Protein AF-A0AAV9G3B3-F1 (afdb_monomer_lite)

Foldseek 3Di:
DDDDPDDDDDPLRVVQQLCQLVVQLVVVVVQKHFDFDDDVSHTPDTDIDGHDDHDDDPVSVVVSVVSNVVNCVVCVVVVVVVVVPDDPPPPPDDDPPCPDDDPDDD

Organism: Leptospira interrogans (NCBI:txid173)

Structure (mmCIF, N/CA/C/O backbone):
data_AF-A0AAV9G3B3-F1
#
_entry.id   AF-A0AAV9G3B3-F1
#
loop_
_atom_site.group_PDB
_atom_site.id
_atom_site.type_symbol
_atom_site.label_atom_id
_atom_site.label_alt_id
_atom_site.label_comp_id
_atom_site.label_asym_id
_atom_site.label_entity_id
_atom_site.label_seq_id
_atom_site.pdbx_PDB_ins_code
_atom_site.Cartn_x
_atom_site.Cartn_y
_atom_site.Cartn_z
_atom_site.occupancy
_atom_site.B_iso_or_equiv
_atom_site.auth_seq_id
_atom_site.auth_comp_id
_atom_site.auth_asym_id
_atom_site.auth_atom_id
_atom_site.pdbx_PDB_model_num
ATOM 1 N N . MET A 1 1 ? 3.770 -10.419 30.689 1.00 42.09 1 MET A N 1
ATOM 2 C CA . MET A 1 1 ? 4.286 -9.945 29.385 1.00 42.09 1 MET A CA 1
ATOM 3 C C . MET A 1 1 ? 3.088 -9.529 28.541 1.00 42.09 1 MET A C 1
ATOM 5 O O . MET A 1 1 ? 2.693 -10.221 27.615 1.00 42.09 1 MET A O 1
ATOM 9 N N . SER A 1 2 ? 2.422 -8.463 28.959 1.00 45.31 2 SER A N 1
ATOM 10 C CA . SER A 1 2 ? 1.131 -8.030 28.431 1.00 45.31 2 SER A CA 1
ATOM 11 C C . SER A 1 2 ? 1.076 -6.534 28.665 1.00 45.31 2 SER A C 1
ATOM 13 O O . SER A 1 2 ? 0.948 -6.135 29.813 1.00 45.31 2 SER A O 1
ATOM 15 N N . ASP A 1 3 ? 1.360 -5.776 27.608 1.00 48.00 3 ASP A N 1
ATOM 16 C CA . ASP A 1 3 ? 0.891 -4.407 27.336 1.00 48.00 3 ASP A CA 1
ATOM 17 C C . ASP A 1 3 ? 1.644 -3.860 26.115 1.00 48.00 3 ASP A C 1
ATOM 19 O O . ASP A 1 3 ? 2.262 -2.799 26.134 1.00 48.00 3 ASP A O 1
ATOM 23 N N . ILE A 1 4 ? 1.610 -4.605 25.006 1.00 53.25 4 ILE A N 1
ATOM 24 C CA . ILE A 1 4 ? 2.003 -4.033 23.720 1.00 53.25 4 ILE A CA 1
ATOM 25 C C . ILE A 1 4 ? 0.717 -3.491 23.095 1.00 53.25 4 ILE A C 1
ATOM 27 O O . ILE A 1 4 ? -0.164 -4.268 22.731 1.00 53.25 4 ILE A O 1
ATOM 31 N N . ASN A 1 5 ? 0.617 -2.164 22.956 1.00 68.62 5 ASN A N 1
ATOM 32 C CA . ASN A 1 5 ? -0.379 -1.477 22.117 1.00 68.62 5 ASN A CA 1
ATOM 33 C C . ASN A 1 5 ? -0.127 -1.791 20.619 1.00 68.62 5 ASN A C 1
ATOM 35 O O . ASN A 1 5 ? 0.036 -0.887 19.806 1.00 68.62 5 ASN A O 1
ATOM 39 N N . LEU A 1 6 ? -0.006 -3.070 20.252 1.00 71.00 6 LEU A N 1
ATOM 40 C CA . LEU A 1 6 ? 0.235 -3.539 18.892 1.00 71.00 6 LEU A CA 1
ATOM 41 C C . LEU A 1 6 ? -0.995 -4.298 18.418 1.00 71.00 6 LEU A C 1
ATOM 43 O O . LEU A 1 6 ? -1.206 -5.463 18.757 1.00 71.00 6 LEU A O 1
ATOM 47 N N . THR A 1 7 ? -1.773 -3.639 17.573 1.00 83.88 7 THR A N 1
ATOM 48 C CA . THR A 1 7 ? -2.882 -4.274 16.867 1.00 83.88 7 THR A CA 1
ATOM 49 C C . THR A 1 7 ? -2.371 -4.775 15.521 1.00 83.88 7 THR A C 1
ATOM 51 O O . THR A 1 7 ? -2.161 -3.991 14.596 1.00 83.88 7 THR A O 1
ATOM 54 N N . LYS A 1 8 ? -2.143 -6.088 15.405 1.00 88.69 8 LYS A N 1
ATOM 55 C CA . LYS A 1 8 ? -1.743 -6.721 14.138 1.00 88.69 8 LYS A CA 1
ATOM 56 C C . LYS A 1 8 ? -2.853 -6.544 13.093 1.00 88.69 8 LYS A C 1
ATOM 58 O O . LYS A 1 8 ? -4.002 -6.877 13.369 1.00 88.69 8 LYS A O 1
ATOM 63 N N . LYS A 1 9 ? -2.497 -6.067 11.896 1.00 92.38 9 LYS A N 1
ATOM 64 C CA . LYS A 1 9 ? -3.386 -5.982 10.724 1.00 92.38 9 LYS A CA 1
ATOM 65 C C . LYS A 1 9 ? -3.065 -7.088 9.717 1.00 92.38 9 LYS A C 1
ATOM 67 O O . LYS A 1 9 ? -1.930 -7.573 9.691 1.00 92.38 9 LYS A O 1
ATOM 72 N N . SER A 1 10 ? -4.048 -7.507 8.918 1.00 94.69 10 SER A N 1
ATOM 73 C CA . SER A 1 10 ? -3.798 -8.449 7.816 1.00 94.69 10 SER A CA 1
ATOM 74 C C . SER A 1 10 ? -3.164 -7.742 6.613 1.00 94.69 10 SER A C 1
ATOM 76 O O . SER A 1 10 ? -3.143 -6.510 6.534 1.00 94.69 10 SER A O 1
ATOM 78 N N . TRP A 1 11 ? -2.644 -8.518 5.662 1.00 95.44 11 TRP A N 1
ATOM 79 C CA . TRP A 1 11 ? -2.092 -7.957 4.431 1.00 95.44 11 TRP A CA 1
ATOM 80 C C . TRP A 1 11 ? -3.177 -7.364 3.529 1.00 95.44 11 TRP A C 1
ATOM 82 O O . TRP A 1 11 ? -2.959 -6.302 2.959 1.00 95.44 11 TRP A O 1
ATOM 92 N N . GLU A 1 12 ? -4.352 -7.985 3.455 1.00 94.50 12 GLU A N 1
ATOM 93 C CA . GLU A 1 12 ? -5.534 -7.465 2.756 1.00 94.50 12 GLU A CA 1
ATOM 94 C C . GLU A 1 12 ? -5.966 -6.122 3.347 1.00 94.50 12 GLU A C 1
ATOM 96 O O . GLU A 1 12 ? -6.193 -5.153 2.620 1.00 94.50 12 GLU A O 1
ATOM 101 N N . GLU A 1 13 ? -6.014 -6.034 4.681 1.00 94.44 13 GLU A N 1
ATOM 102 C CA . GLU A 1 13 ? -6.328 -4.787 5.366 1.00 94.44 13 GLU A CA 1
ATOM 103 C C . GLU A 1 13 ? -5.295 -3.713 5.013 1.00 94.44 13 GLU A C 1
ATOM 105 O O . GLU A 1 13 ? -5.674 -2.622 4.586 1.00 94.44 13 GLU A O 1
ATOM 110 N N . PHE A 1 14 ? -3.999 -4.031 5.093 1.00 95.44 14 PHE A N 1
ATOM 111 C CA . PHE A 1 14 ? -2.935 -3.102 4.717 1.00 95.44 14 PHE A CA 1
ATOM 112 C C . PHE A 1 14 ? -3.030 -2.665 3.247 1.00 95.44 14 PHE A C 1
ATOM 114 O O . PHE A 1 14 ? -2.941 -1.473 2.953 1.00 95.44 14 PHE A O 1
ATOM 121 N N . GLN A 1 15 ? -3.263 -3.592 2.320 1.00 92.62 15 GLN A N 1
ATOM 122 C CA . GLN A 1 15 ? -3.420 -3.300 0.894 1.00 92.62 15 GLN A CA 1
ATOM 123 C C . GLN A 1 15 ? -4.605 -2.352 0.648 1.00 92.62 15 GLN A C 1
ATOM 125 O O . GLN A 1 15 ? -4.496 -1.405 -0.139 1.00 92.62 15 GLN A O 1
ATOM 130 N N . SER A 1 16 ? -5.716 -2.556 1.364 1.00 93.75 16 SER A N 1
ATOM 131 C CA . SER A 1 16 ? -6.924 -1.733 1.241 1.00 93.75 16 SER A CA 1
ATOM 132 C C . SER A 1 16 ? -6.710 -0.269 1.651 1.00 93.75 16 SER A C 1
ATOM 134 O O . SER A 1 16 ? -7.413 0.612 1.153 1.00 93.75 16 SER A O 1
ATOM 136 N N . THR A 1 17 ? -5.701 0.018 2.486 1.00 96.12 17 THR A N 1
ATOM 137 C CA . THR A 1 17 ? -5.380 1.389 2.925 1.00 96.12 17 THR A CA 1
ATOM 138 C C . THR A 1 17 ? -4.829 2.278 1.808 1.00 96.12 17 THR A C 1
ATOM 140 O O . THR A 1 17 ? -4.875 3.497 1.928 1.00 96.12 17 THR A O 1
ATOM 143 N N . GLY A 1 18 ? -4.272 1.694 0.739 1.00 94.75 18 GLY A N 1
ATOM 144 C CA . GLY A 1 18 ? -3.532 2.425 -0.298 1.00 94.75 18 GLY A CA 1
ATOM 145 C C . GLY A 1 18 ? -2.093 2.807 0.082 1.00 94.75 18 GLY A C 1
ATOM 146 O O . GLY A 1 18 ? -1.364 3.328 -0.760 1.00 94.75 18 GLY A O 1
ATOM 147 N N . LEU A 1 19 ? -1.639 2.508 1.307 1.00 96.38 19 LEU A N 1
ATOM 148 C CA . LEU A 1 19 ? -0.290 2.846 1.783 1.00 96.38 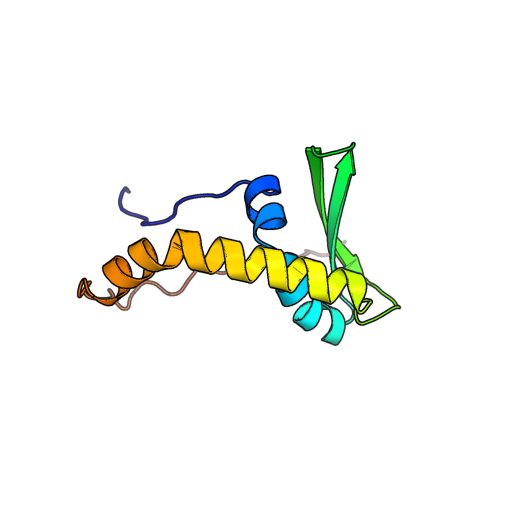19 LEU A CA 1
ATOM 149 C C . LEU A 1 19 ? 0.829 2.095 1.047 1.00 96.38 19 LEU A C 1
ATOM 151 O O . LEU A 1 19 ? 1.966 2.564 1.031 1.00 96.38 19 LEU A O 1
ATOM 155 N N . LEU A 1 20 ? 0.521 0.966 0.403 1.00 95.69 20 LEU A N 1
ATOM 156 C CA . LEU A 1 20 ? 1.496 0.177 -0.353 1.00 95.69 20 LEU A CA 1
ATOM 157 C C . LEU A 1 20 ? 2.219 1.007 -1.425 1.00 95.69 20 LEU A C 1
ATOM 159 O O . LEU A 1 20 ? 3.435 0.889 -1.563 1.00 95.69 20 LEU A O 1
ATOM 163 N N . LEU A 1 21 ? 1.501 1.874 -2.149 1.00 95.25 21 LEU A N 1
ATOM 164 C CA . LEU A 1 21 ? 2.109 2.725 -3.177 1.00 95.25 21 LEU A CA 1
ATOM 165 C C . LEU A 1 21 ? 3.117 3.707 -2.563 1.00 95.25 21 LEU A C 1
ATOM 167 O O . LEU A 1 21 ? 4.195 3.913 -3.112 1.00 95.25 21 LEU A O 1
ATOM 171 N N . PHE A 1 22 ? 2.814 4.256 -1.385 1.00 93.88 22 PHE A N 1
ATOM 172 C CA . PHE A 1 22 ? 3.713 5.162 -0.669 1.00 93.88 22 PHE A CA 1
ATOM 173 C C . PHE A 1 22 ? 4.957 4.438 -0.153 1.00 93.88 22 PHE A C 1
ATOM 175 O O . PHE A 1 22 ? 6.064 4.936 -0.336 1.00 93.88 22 PHE A O 1
ATOM 182 N N . VAL A 1 23 ? 4.799 3.241 0.422 1.00 96.12 23 VAL A N 1
ATOM 183 C CA . VAL A 1 23 ? 5.938 2.396 0.822 1.00 96.12 23 VAL A CA 1
ATOM 184 C C . VAL A 1 23 ? 6.812 2.072 -0.388 1.00 96.12 23 VAL A C 1
ATOM 186 O O . VAL A 1 23 ? 8.032 2.236 -0.341 1.00 96.12 23 VAL A O 1
ATOM 189 N N . ASN A 1 24 ? 6.196 1.681 -1.503 1.00 96.50 24 ASN A N 1
ATOM 190 C CA . ASN A 1 24 ? 6.936 1.337 -2.706 1.00 96.50 24 ASN A CA 1
ATOM 191 C C . ASN A 1 24 ? 7.587 2.546 -3.383 1.00 96.50 24 ASN A C 1
ATOM 193 O O . ASN A 1 24 ? 8.655 2.374 -3.957 1.00 96.50 24 ASN A O 1
ATOM 197 N N . ASN A 1 25 ? 7.057 3.767 -3.255 1.00 94.00 25 ASN A N 1
ATOM 198 C CA . ASN A 1 25 ? 7.764 4.968 -3.717 1.00 94.00 25 ASN A CA 1
ATOM 199 C C . ASN A 1 25 ? 9.154 5.089 -3.073 1.00 94.00 25 ASN A C 1
ATOM 201 O O . ASN A 1 25 ? 10.123 5.372 -3.777 1.00 94.00 25 ASN A O 1
ATOM 205 N N . PHE A 1 26 ? 9.279 4.807 -1.771 1.00 95.00 26 PHE A N 1
ATOM 206 C CA . PHE A 1 26 ? 10.579 4.792 -1.095 1.00 95.00 26 PHE A CA 1
ATOM 207 C C . PHE A 1 26 ? 11.435 3.591 -1.509 1.00 95.00 26 PHE A C 1
ATOM 209 O O . PHE A 1 26 ? 12.618 3.756 -1.805 1.00 95.00 26 PHE A O 1
ATOM 216 N N . LEU A 1 27 ? 10.861 2.385 -1.581 1.00 96.56 27 LEU A N 1
ATOM 217 C CA . LEU A 1 27 ? 11.619 1.188 -1.975 1.00 96.56 27 LEU A CA 1
ATOM 218 C C . LEU A 1 27 ? 12.149 1.280 -3.418 1.00 96.56 27 LEU A C 1
ATOM 220 O O . LEU A 1 27 ? 13.274 0.850 -3.694 1.00 96.56 27 LEU A O 1
ATOM 224 N N . HIS A 1 28 ? 11.392 1.906 -4.325 1.00 95.06 28 HIS A N 1
ATOM 225 C CA . HIS A 1 28 ? 11.758 2.084 -5.730 1.00 95.06 28 HIS A CA 1
ATOM 226 C C . HIS A 1 28 ? 13.059 2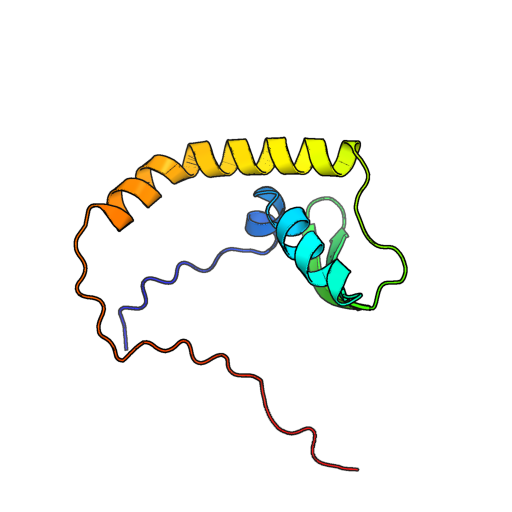.891 -5.890 1.00 95.06 28 HIS A C 1
ATOM 228 O O . HIS A 1 28 ? 13.823 2.616 -6.821 1.00 95.06 28 HIS A O 1
ATOM 234 N N . ILE A 1 29 ? 13.369 3.811 -4.960 1.00 94.12 29 ILE A N 1
ATOM 235 C CA . ILE A 1 29 ? 14.644 4.559 -4.919 1.00 94.12 29 ILE A CA 1
ATOM 236 C C . ILE A 1 29 ? 15.824 3.585 -4.842 1.00 94.12 29 ILE A C 1
ATOM 238 O O . ILE A 1 29 ? 16.809 3.721 -5.567 1.00 94.12 29 ILE A O 1
ATOM 242 N N . PHE A 1 30 ? 15.685 2.538 -4.030 1.00 94.88 30 PHE A N 1
ATOM 243 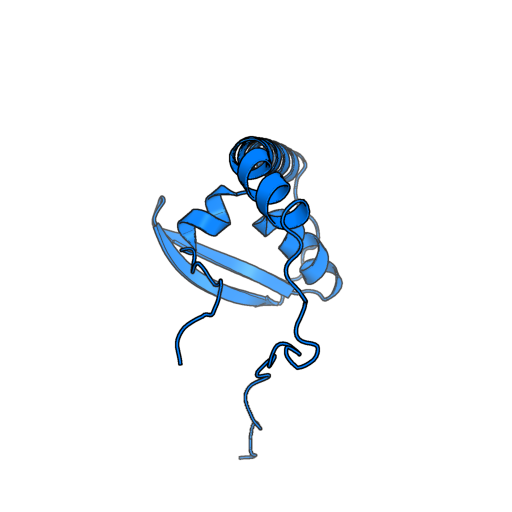C CA . PHE A 1 30 ? 16.701 1.504 -3.855 1.00 94.88 30 PHE A CA 1
ATOM 244 C C . PHE A 1 30 ? 16.629 0.402 -4.922 1.00 94.88 30 PHE A C 1
ATOM 246 O O . PHE A 1 30 ? 17.471 -0.497 -4.938 1.00 94.88 30 PHE A O 1
ATOM 253 N N . GLY A 1 31 ? 15.658 0.447 -5.841 1.00 95.38 31 GLY A N 1
ATOM 254 C CA . GLY A 1 31 ? 15.399 -0.615 -6.820 1.00 95.38 31 GLY A CA 1
ATOM 255 C C . GLY A 1 31 ? 14.736 -1.852 -6.211 1.00 95.38 31 GLY A C 1
ATOM 256 O O . GLY A 1 31 ? 14.987 -2.968 -6.670 1.00 95.38 31 GLY A O 1
ATOM 257 N N . TRP A 1 32 ? 13.944 -1.661 -5.157 1.00 97.19 32 TRP A N 1
ATOM 258 C CA . TRP A 1 32 ? 13.147 -2.696 -4.500 1.00 97.19 32 TRP A CA 1
ATOM 259 C C . TRP A 1 32 ? 11.659 -2.362 -4.592 1.00 97.19 32 TRP A C 1
ATOM 261 O O . TRP A 1 32 ? 11.307 -1.198 -4.724 1.00 97.19 32 TRP A O 1
ATOM 271 N N . ALA A 1 33 ? 10.792 -3.359 -4.461 1.00 97.38 33 ALA A N 1
ATOM 272 C CA . ALA A 1 33 ? 9.365 -3.187 -4.192 1.00 97.38 33 ALA A CA 1
ATOM 273 C C . ALA A 1 33 ? 8.888 -4.258 -3.214 1.00 97.38 33 ALA A C 1
ATOM 275 O O . ALA A 1 33 ? 9.414 -5.368 -3.212 1.00 97.38 33 ALA A O 1
ATOM 276 N N . LEU A 1 34 ? 7.874 -3.940 -2.417 1.00 97.31 34 LEU A N 1
ATOM 277 C CA . LEU A 1 34 ? 7.057 -4.911 -1.705 1.00 97.31 34 LEU A CA 1
ATOM 278 C C . LEU A 1 34 ? 5.959 -5.391 -2.664 1.00 97.31 34 LEU A C 1
ATOM 280 O O . LEU A 1 34 ? 5.094 -4.609 -3.070 1.00 97.31 34 LEU A O 1
ATOM 284 N N . VAL A 1 35 ? 6.037 -6.657 -3.061 1.00 95.38 35 VAL A N 1
ATOM 285 C CA . VAL A 1 35 ? 5.137 -7.297 -4.025 1.00 95.38 35 VAL A CA 1
ATOM 286 C C . VAL A 1 35 ? 4.047 -8.044 -3.274 1.00 95.38 35 VAL A C 1
ATOM 288 O O . VAL A 1 35 ? 4.333 -8.761 -2.318 1.00 95.38 35 VAL A O 1
ATOM 291 N N . PHE A 1 36 ? 2.808 -7.856 -3.719 1.00 95.62 36 PHE A N 1
ATOM 292 C CA . PHE A 1 36 ? 1.641 -8.600 -3.261 1.00 95.62 36 PHE A CA 1
ATOM 293 C C . PHE A 1 36 ? 1.245 -9.559 -4.375 1.00 95.62 36 PHE A C 1
ATOM 295 O O . PHE A 1 36 ? 0.884 -9.122 -5.467 1.00 95.62 36 PHE A O 1
ATOM 302 N N . GLU A 1 37 ? 1.340 -10.852 -4.102 1.00 95.62 37 GLU A N 1
ATOM 303 C CA . GLU A 1 37 ? 0.809 -11.893 -4.970 1.00 95.62 37 GLU A CA 1
ATOM 304 C C . GLU A 1 37 ? -0.636 -12.163 -4.555 1.00 95.62 37 GLU A C 1
ATOM 306 O O . GLU A 1 37 ? -0.896 -12.500 -3.396 1.00 95.62 37 GLU A O 1
ATOM 311 N N . CYS A 1 38 ? -1.577 -11.987 -5.482 1.00 93.31 38 CYS A N 1
ATOM 312 C CA . CYS A 1 38 ? -3.005 -12.106 -5.208 1.00 93.31 38 CYS A CA 1
ATOM 313 C C . CYS A 1 38 ? -3.675 -13.119 -6.141 1.00 93.31 38 CYS A C 1
ATOM 315 O O . CYS A 1 38 ? -3.353 -13.179 -7.327 1.00 93.31 38 CYS A O 1
ATOM 317 N N . ASP A 1 39 ? -4.656 -13.844 -5.606 1.00 93.00 39 ASP A N 1
ATOM 318 C CA . ASP A 1 39 ? -5.636 -14.629 -6.362 1.00 93.00 39 ASP A CA 1
ATOM 319 C C . ASP A 1 39 ? -7.008 -13.976 -6.162 1.00 93.00 39 ASP A C 1
ATOM 321 O O . ASP A 1 39 ? -7.617 -14.059 -5.089 1.00 93.00 39 ASP A O 1
ATOM 325 N N . GLY A 1 40 ? -7.437 -13.202 -7.160 1.00 89.06 40 GLY A N 1
ATOM 326 C CA . GLY A 1 40 ? -8.565 -12.284 -7.025 1.00 89.06 40 GLY A CA 1
ATOM 327 C C . GLY A 1 40 ? -8.319 -11.242 -5.927 1.00 89.06 40 GLY A C 1
ATOM 328 O O . GLY A 1 40 ? -7.351 -10.485 -5.977 1.00 89.06 40 GLY A O 1
ATOM 329 N N . GLU A 1 41 ? -9.201 -11.204 -4.929 1.00 84.75 41 GLU A N 1
ATOM 330 C CA . GLU A 1 41 ? -9.110 -10.285 -3.781 1.00 84.75 41 GLU A CA 1
ATOM 331 C C . GLU A 1 41 ? -8.262 -10.836 -2.623 1.00 84.75 41 GLU A C 1
ATOM 333 O O . GLU A 1 41 ? -8.010 -10.133 -1.644 1.00 84.75 41 GLU A O 1
ATOM 338 N N . LYS A 1 42 ? -7.820 -12.094 -2.707 1.00 92.75 42 LYS A N 1
ATOM 339 C CA . LYS A 1 42 ? -7.093 -12.764 -1.630 1.00 92.75 42 LYS A CA 1
ATOM 340 C C . LYS A 1 42 ? -5.591 -12.591 -1.807 1.00 92.75 42 LYS A C 1
ATOM 342 O O . LYS A 1 42 ? -5.058 -12.903 -2.870 1.00 92.75 42 LYS A O 1
ATOM 347 N N . VAL A 1 43 ? -4.891 -12.175 -0.751 1.00 95.62 43 VAL A N 1
ATOM 348 C CA . VAL A 1 43 ? -3.424 -12.122 -0.762 1.00 95.62 43 VAL A CA 1
ATOM 349 C C . VAL A 1 43 ? -2.875 -13.527 -0.499 1.00 95.62 43 VAL A C 1
ATOM 351 O O . VAL A 1 43 ? -3.147 -14.135 0.536 1.00 95.62 43 VAL A O 1
ATOM 354 N N . ILE A 1 44 ? -2.109 -14.061 -1.452 1.00 96.75 44 ILE A N 1
ATOM 355 C CA . ILE A 1 44 ? -1.440 -15.366 -1.354 1.00 96.75 44 ILE A CA 1
ATOM 356 C C . ILE A 1 44 ? -0.110 -15.212 -0.619 1.00 96.75 44 ILE A C 1
ATOM 358 O O . ILE A 1 44 ? 0.188 -15.969 0.305 1.00 96.75 44 ILE A O 1
ATOM 362 N N . SER A 1 45 ? 0.695 -14.228 -1.026 1.00 96.75 45 SER A N 1
ATOM 363 C CA . SER A 1 45 ? 2.023 -13.991 -0.468 1.00 96.75 45 SER A CA 1
ATOM 364 C C . SER A 1 45 ? 2.426 -12.516 -0.573 1.00 96.75 45 SER A C 1
ATOM 366 O O . SER A 1 45 ? 1.916 -11.763 -1.406 1.00 96.75 45 SER A O 1
ATOM 368 N N . VAL A 1 46 ? 3.332 -12.087 0.311 1.00 97.19 46 VAL A N 1
ATOM 369 C CA . VAL A 1 46 ? 3.918 -10.741 0.294 1.00 97.19 46 VAL A CA 1
ATOM 370 C C . VAL A 1 46 ? 5.421 -10.860 0.486 1.00 97.19 46 VAL A C 1
ATOM 372 O O . VAL A 1 46 ? 5.873 -11.462 1.461 1.00 97.19 46 VAL A O 1
ATOM 375 N N . TYR A 1 47 ? 6.200 -10.289 -0.429 1.00 97.25 47 TYR A N 1
ATOM 376 C CA . TYR A 1 47 ? 7.658 -10.405 -0.404 1.00 97.25 47 TYR A CA 1
ATOM 377 C C . TYR A 1 47 ? 8.349 -9.194 -1.042 1.00 97.25 47 TYR A C 1
ATOM 379 O O . TYR A 1 47 ? 7.797 -8.553 -1.938 1.00 97.25 47 TYR A O 1
ATOM 387 N N . PRO A 1 48 ? 9.569 -8.845 -0.601 1.00 97.19 48 PRO A N 1
ATOM 388 C CA . PRO A 1 48 ? 10.376 -7.856 -1.294 1.00 97.19 48 PRO A CA 1
ATOM 389 C C . PRO A 1 48 ? 10.954 -8.429 -2.597 1.00 97.19 48 PRO A C 1
ATOM 391 O O . PRO A 1 48 ? 11.386 -9.579 -2.640 1.00 97.19 48 PRO A O 1
ATOM 394 N N . ALA A 1 49 ? 11.038 -7.615 -3.645 1.00 97.12 49 ALA A N 1
ATOM 395 C CA . ALA A 1 49 ? 11.621 -7.999 -4.927 1.00 97.12 49 ALA A CA 1
ATOM 396 C C . ALA A 1 49 ? 12.507 -6.893 -5.509 1.00 97.12 49 ALA A C 1
ATOM 398 O O . ALA A 1 49 ? 12.259 -5.703 -5.308 1.00 97.12 49 ALA A O 1
ATOM 399 N N . ARG A 1 50 ? 13.529 -7.286 -6.279 1.00 97.44 50 ARG A N 1
ATOM 400 C CA . ARG A 1 50 ? 14.326 -6.364 -7.099 1.00 97.44 50 ARG A CA 1
ATOM 401 C C . ARG A 1 50 ? 13.550 -5.983 -8.350 1.00 97.44 50 ARG A C 1
ATOM 403 O O . ARG A 1 50 ? 13.065 -6.854 -9.066 1.00 97.44 50 ARG A O 1
ATOM 410 N N . ILE A 1 51 ? 13.505 -4.690 -8.648 1.00 95.00 51 ILE A N 1
ATOM 411 C CA . ILE A 1 51 ? 12.787 -4.163 -9.811 1.00 95.00 51 ILE A CA 1
ATOM 412 C C . ILE A 1 51 ? 13.707 -3.316 -10.687 1.00 95.00 51 ILE A C 1
ATOM 414 O O . ILE A 1 51 ? 14.671 -2.709 -10.215 1.00 95.00 51 ILE A O 1
ATOM 418 N N . LYS A 1 52 ? 13.387 -3.274 -11.981 1.00 91.69 52 LYS A N 1
ATOM 419 C CA . LYS A 1 52 ? 14.075 -2.422 -12.962 1.00 91.69 52 LYS A CA 1
ATOM 420 C C . LYS A 1 52 ? 13.307 -1.130 -13.236 1.00 91.69 52 LYS A C 1
ATOM 422 O O . LYS A 1 52 ? 13.920 -0.075 -13.361 1.00 91.69 52 LYS A O 1
ATOM 427 N N . TYR A 1 53 ? 11.981 -1.216 -13.297 1.00 87.81 53 TYR A N 1
ATOM 428 C CA . TYR A 1 53 ? 11.107 -0.069 -13.516 1.00 87.81 53 TYR A CA 1
ATOM 429 C C . TYR A 1 53 ? 10.787 0.610 -12.193 1.00 87.81 53 TYR A C 1
ATOM 431 O O . TYR A 1 53 ? 10.525 -0.060 -11.199 1.00 87.81 53 TYR A O 1
ATOM 439 N N . ARG A 1 54 ? 10.840 1.941 -12.188 1.00 88.19 54 ARG A N 1
ATOM 440 C CA . ARG A 1 54 ? 10.594 2.774 -11.012 1.00 88.19 54 ARG A CA 1
ATOM 441 C C . ARG A 1 54 ? 9.447 3.728 -11.301 1.00 88.19 54 ARG A C 1
ATOM 443 O O . ARG A 1 54 ? 9.286 4.188 -12.427 1.00 88.19 54 ARG A O 1
ATOM 450 N N . GLY A 1 55 ? 8.719 4.060 -10.247 1.00 88.62 55 GLY A N 1
ATOM 451 C CA . GLY A 1 55 ? 7.520 4.891 -10.307 1.00 88.62 55 GLY A CA 1
ATOM 452 C C . GLY A 1 55 ? 6.242 4.093 -10.560 1.00 88.62 55 GLY A C 1
ATOM 453 O O . GLY A 1 55 ? 6.260 2.868 -10.667 1.00 88.62 55 GLY A O 1
ATOM 454 N N . PHE A 1 56 ? 5.134 4.822 -10.615 1.00 92.19 56 PHE A N 1
ATOM 455 C CA . PHE A 1 56 ? 3.785 4.305 -10.817 1.00 92.19 56 PHE A CA 1
ATOM 456 C C . PHE A 1 56 ? 3.069 5.147 -11.870 1.00 92.19 56 PHE A C 1
ATOM 458 O O . PHE A 1 56 ? 3.435 6.300 -12.099 1.00 92.19 56 PHE A O 1
ATOM 465 N N . SER A 1 57 ? 2.052 4.572 -12.515 1.00 94.19 57 SER A N 1
ATOM 466 C CA . SER A 1 57 ? 1.192 5.328 -13.426 1.00 94.19 57 SER A CA 1
ATOM 467 C C . SER A 1 57 ? 0.353 6.355 -12.663 1.00 94.19 57 SER A C 1
ATOM 469 O O . SER A 1 57 ? 0.119 6.225 -11.456 1.00 94.19 57 SER A O 1
ATOM 471 N N . GLU A 1 58 ? -0.138 7.365 -13.378 1.00 95.94 58 GLU A N 1
ATOM 472 C CA . GLU A 1 58 ? -1.060 8.358 -12.822 1.00 95.94 58 GLU A CA 1
ATOM 473 C C . GLU A 1 58 ? -2.327 7.696 -12.264 1.00 95.94 58 GLU A C 1
ATOM 475 O O . GLU A 1 58 ? -2.701 7.972 -11.131 1.00 95.94 58 GLU A O 1
ATOM 480 N N . ILE A 1 59 ? -2.902 6.731 -12.991 1.00 96.88 59 ILE A N 1
ATOM 481 C CA . ILE A 1 59 ? -4.091 5.975 -12.560 1.00 96.88 59 ILE A CA 1
ATOM 482 C C . ILE A 1 59 ? -3.839 5.251 -11.229 1.00 96.88 59 ILE A C 1
ATOM 484 O O . ILE A 1 59 ? -4.610 5.403 -10.284 1.00 96.88 59 ILE A O 1
ATOM 488 N N . ALA A 1 60 ? -2.733 4.503 -11.121 1.00 94.06 60 ALA A N 1
ATOM 489 C CA . ALA A 1 60 ? -2.397 3.788 -9.887 1.00 94.06 60 ALA A CA 1
ATOM 490 C C . ALA A 1 60 ? -2.174 4.759 -8.717 1.00 94.06 60 ALA A C 1
ATOM 492 O O . ALA A 1 60 ? -2.562 4.487 -7.579 1.00 94.06 60 ALA A O 1
ATOM 493 N N . THR A 1 61 ? -1.572 5.911 -9.012 1.00 95.88 61 THR A N 1
ATOM 494 C CA . THR A 1 61 ? -1.355 6.982 -8.043 1.00 95.88 61 THR A CA 1
ATOM 495 C C . THR A 1 61 ? -2.691 7.547 -7.563 1.00 95.88 61 THR A C 1
ATOM 497 O O . THR A 1 61 ? -2.947 7.556 -6.361 1.00 95.88 61 THR A O 1
ATOM 500 N N . GLU A 1 62 ? -3.584 7.939 -8.471 1.00 97.56 62 GLU A N 1
ATOM 501 C CA . GLU A 1 62 ? -4.907 8.479 -8.149 1.00 97.56 62 GLU A CA 1
ATOM 502 C C . GLU A 1 62 ? -5.726 7.512 -7.274 1.00 97.56 62 GLU A C 1
ATOM 504 O O . GLU A 1 62 ? -6.298 7.914 -6.256 1.00 97.56 62 GLU A O 1
ATOM 509 N N . GLU A 1 63 ? -5.741 6.222 -7.618 1.00 96.25 63 GLU A N 1
ATOM 510 C CA . GLU A 1 63 ? -6.409 5.188 -6.823 1.00 96.25 63 GLU A CA 1
ATOM 511 C C . GLU A 1 63 ? -5.828 5.059 -5.411 1.00 96.25 63 GLU A C 1
ATOM 513 O O . GLU A 1 63 ? -6.581 4.954 -4.435 1.00 96.25 63 GLU A O 1
ATOM 518 N N . ALA A 1 64 ? -4.499 5.0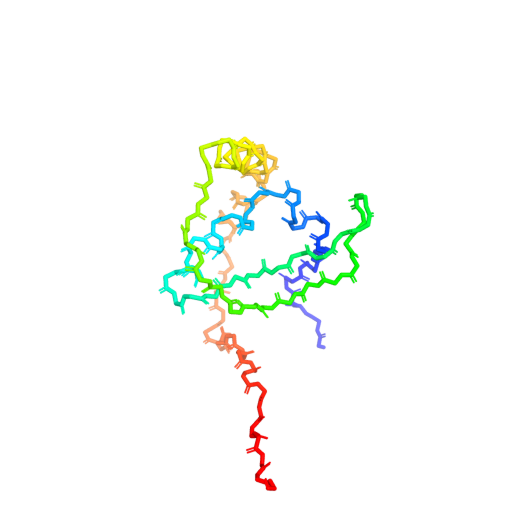88 -5.274 1.00 95.56 64 ALA A N 1
ATOM 519 C CA . ALA A 1 64 ? -3.847 5.024 -3.971 1.00 95.56 64 ALA A CA 1
ATOM 520 C C . ALA A 1 64 ? -4.178 6.247 -3.111 1.00 95.56 64 ALA A C 1
ATOM 522 O O . ALA A 1 64 ? -4.500 6.088 -1.934 1.00 95.56 64 ALA A O 1
ATOM 523 N N . PHE A 1 65 ? -4.176 7.451 -3.690 1.00 96.75 65 PHE A N 1
ATOM 524 C CA . PHE A 1 65 ? -4.573 8.666 -2.977 1.00 96.75 65 PHE A CA 1
ATOM 525 C C . PHE A 1 65 ? -6.029 8.589 -2.503 1.00 96.75 65 PHE A C 1
ATOM 527 O O . PHE A 1 65 ? -6.291 8.858 -1.332 1.00 96.75 65 PHE A O 1
ATOM 534 N N . LYS A 1 66 ? -6.967 8.125 -3.343 1.00 97.38 66 LYS A N 1
ATOM 535 C CA . LYS A 1 66 ? -8.369 7.906 -2.932 1.00 97.38 66 LYS A CA 1
ATOM 536 C C . LYS A 1 66 ? -8.473 6.950 -1.736 1.00 97.38 66 LYS A C 1
ATOM 538 O O . LYS A 1 66 ? -9.178 7.251 -0.768 1.00 97.38 66 LYS A O 1
ATOM 543 N N . LYS A 1 67 ? -7.759 5.818 -1.778 1.00 97.06 67 LYS A N 1
ATOM 544 C CA . LYS A 1 67 ? -7.734 4.825 -0.688 1.00 97.06 67 LYS A CA 1
ATOM 545 C C . LYS A 1 67 ? -7.142 5.405 0.599 1.00 97.06 67 LYS A C 1
ATOM 547 O O . LYS A 1 67 ? -7.771 5.293 1.651 1.00 97.06 67 LYS A O 1
ATOM 552 N N . VAL A 1 68 ? -6.010 6.104 0.507 1.00 96.69 68 VAL A N 1
ATOM 553 C CA . VAL A 1 68 ? -5.344 6.717 1.666 1.00 96.69 68 VAL A CA 1
ATOM 554 C C . VAL A 1 68 ? -6.200 7.811 2.286 1.00 96.69 68 VAL A C 1
ATOM 556 O O . VAL A 1 68 ? -6.349 7.839 3.505 1.00 96.69 68 VAL A O 1
ATOM 559 N N . THR A 1 69 ? -6.818 8.682 1.487 1.00 97.19 69 THR A N 1
ATOM 560 C CA . THR A 1 69 ? -7.716 9.720 2.010 1.00 97.19 69 THR A CA 1
ATOM 561 C C . THR A 1 69 ? -8.904 9.104 2.747 1.00 97.19 69 THR A C 1
ATOM 563 O O . THR A 1 69 ? -9.249 9.560 3.840 1.00 97.19 69 THR A O 1
ATOM 566 N N . LYS A 1 70 ? -9.500 8.036 2.200 1.00 97.06 70 LYS A N 1
ATOM 567 C CA . LYS A 1 70 ? -10.585 7.300 2.863 1.00 97.06 70 LYS A CA 1
ATOM 568 C C . LYS A 1 70 ? -10.117 6.680 4.181 1.00 97.06 70 LYS A C 1
ATOM 570 O O . LYS A 1 70 ? -10.777 6.876 5.200 1.00 97.06 70 LYS A O 1
ATOM 575 N N . TYR A 1 71 ? -8.977 5.990 4.170 1.00 96.31 71 TYR A N 1
ATOM 576 C CA . TYR A 1 71 ? -8.399 5.367 5.360 1.00 96.31 71 TYR A CA 1
ATOM 577 C C . TYR A 1 71 ? -8.079 6.401 6.447 1.00 96.31 71 TYR A C 1
ATOM 579 O O . TYR A 1 71 ? -8.466 6.240 7.604 1.00 96.31 71 TYR A O 1
ATOM 587 N N . LEU A 1 72 ? -7.450 7.518 6.076 1.00 95.94 72 LEU A N 1
ATOM 588 C CA . LEU A 1 72 ? -7.148 8.608 6.998 1.00 95.94 72 LEU A CA 1
ATOM 589 C C . LEU A 1 72 ? -8.425 9.186 7.619 1.00 95.94 72 LEU A C 1
ATOM 591 O O . LEU A 1 72 ? -8.467 9.416 8.825 1.00 95.94 72 LEU A O 1
ATOM 595 N N . SER A 1 73 ? -9.478 9.379 6.821 1.00 96.75 73 SER A N 1
ATOM 596 C CA . SER A 1 73 ? -10.769 9.877 7.305 1.00 96.75 73 SER A CA 1
ATOM 597 C C . SER A 1 73 ? -11.403 8.943 8.342 1.00 96.75 73 SER A C 1
ATOM 599 O O . SER A 1 73 ? -11.871 9.414 9.381 1.00 96.75 73 SER A O 1
ATOM 601 N N . SER A 1 74 ? -11.367 7.623 8.117 1.00 94.56 74 SER A N 1
ATOM 602 C CA . SER A 1 74 ? -11.876 6.650 9.092 1.00 94.56 74 SER A CA 1
ATOM 603 C C . SER A 1 74 ? -11.032 6.582 10.368 1.00 94.56 74 SER A C 1
ATOM 605 O O . SER A 1 74 ? -11.587 6.397 11.450 1.00 94.56 74 SER A O 1
ATOM 607 N N . SER A 1 75 ? -9.718 6.794 10.262 1.00 93.56 75 SER A N 1
ATOM 608 C CA . SER A 1 75 ? -8.777 6.621 11.377 1.00 93.56 75 SER A CA 1
ATOM 609 C C . SER A 1 75 ? -8.538 7.899 12.193 1.00 93.56 75 SER A C 1
ATOM 611 O O . SER A 1 75 ? -8.076 7.831 13.330 1.00 93.56 75 SER A O 1
ATOM 613 N N . ILE A 1 76 ? -8.888 9.085 11.674 1.00 95.38 76 ILE A N 1
ATOM 614 C CA . ILE A 1 76 ? -8.525 10.374 12.294 1.00 95.38 76 ILE A CA 1
ATOM 615 C C . ILE A 1 76 ? -9.050 10.548 13.724 1.00 95.38 76 ILE A C 1
ATOM 617 O O . ILE A 1 76 ? -8.417 11.216 14.540 1.00 95.38 76 ILE A O 1
ATOM 621 N N . LYS A 1 77 ? -10.212 9.968 14.051 1.00 93.44 77 LYS A N 1
ATOM 622 C CA . LYS A 1 77 ? -10.791 10.058 15.400 1.00 93.44 77 LYS A CA 1
ATOM 623 C C . LYS A 1 77 ? -9.952 9.298 16.425 1.00 93.44 77 LYS A C 1
ATOM 625 O O . LYS A 1 77 ? -9.790 9.786 17.538 1.00 93.44 77 LYS A O 1
ATOM 630 N N . GLU A 1 78 ? -9.452 8.123 16.058 1.00 89.44 78 GLU A N 1
ATOM 631 C CA . GLU A 1 78 ? -8.621 7.280 16.919 1.00 89.44 78 GLU A CA 1
ATOM 632 C C . GLU A 1 78 ? -7.223 7.880 17.069 1.00 89.44 78 GLU A C 1
ATOM 634 O O . GLU A 1 78 ? -6.808 8.159 18.191 1.00 89.44 78 GLU A O 1
ATOM 639 N N . LEU A 1 79 ? -6.595 8.265 15.953 1.00 90.75 79 LEU A N 1
ATOM 640 C CA . LEU A 1 79 ? -5.297 8.951 15.942 1.00 90.75 79 LEU A CA 1
ATOM 641 C C . LEU A 1 79 ? -5.300 10.216 16.818 1.00 90.75 79 LEU A C 1
ATOM 643 O O . LEU A 1 79 ? -4.364 10.472 17.573 1.00 90.75 79 LEU A O 1
ATOM 647 N N . LYS A 1 80 ? -6.383 11.009 16.779 1.00 92.06 80 LYS A N 1
ATOM 648 C CA . LYS A 1 80 ? -6.535 12.174 17.666 1.00 92.06 80 LYS A CA 1
ATOM 649 C C . LYS A 1 80 ? -6.560 11.779 19.141 1.00 92.06 80 LYS A C 1
ATOM 651 O O . LYS A 1 80 ? -5.938 12.460 19.948 1.00 92.06 80 LYS A O 1
ATOM 656 N N 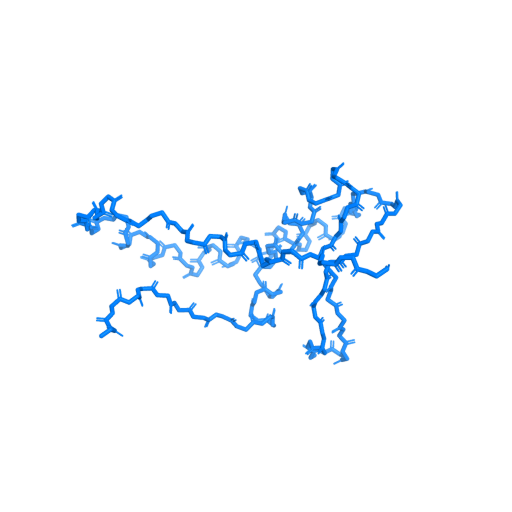. LYS A 1 81 ? -7.268 10.709 19.514 1.00 89.75 81 LYS A N 1
ATOM 657 C CA . LYS A 1 81 ? -7.301 10.240 20.909 1.00 89.75 81 LYS A CA 1
ATOM 658 C C . LYS A 1 81 ? -5.917 9.792 21.372 1.00 89.75 81 LYS A C 1
ATOM 660 O O . LYS A 1 81 ? -5.528 10.134 22.484 1.00 89.75 81 LYS A O 1
ATOM 665 N N . GLU A 1 82 ? -5.181 9.077 20.526 1.00 84.12 82 GLU A N 1
ATOM 666 C CA . GLU A 1 82 ? -3.828 8.593 20.828 1.00 84.12 82 GLU A CA 1
ATOM 667 C C . GLU A 1 82 ? -2.858 9.742 21.116 1.00 84.12 82 GLU A C 1
ATOM 669 O O . GLU A 1 82 ? -2.141 9.694 22.109 1.00 84.12 82 GLU A O 1
ATOM 674 N N . VAL A 1 83 ? -2.891 10.805 20.306 1.00 85.94 83 VAL A N 1
ATOM 675 C CA . VAL A 1 83 ? -2.020 11.980 20.490 1.00 85.94 83 VAL A CA 1
ATOM 676 C C . VAL A 1 83 ? -2.441 12.832 21.692 1.00 85.94 83 VAL A C 1
ATOM 678 O O . VAL A 1 83 ? -1.594 13.359 22.411 1.00 85.94 83 VAL A O 1
ATOM 681 N N . MET A 1 84 ? -3.747 12.985 21.931 1.00 84.50 84 MET A N 1
ATOM 682 C CA . MET A 1 84 ? -4.259 13.822 23.025 1.00 84.50 84 MET A CA 1
ATOM 683 C C . MET A 1 84 ? -4.146 13.145 24.398 1.00 84.50 84 MET A C 1
ATOM 685 O O . MET A 1 84 ? -4.157 13.823 25.427 1.00 84.50 84 MET A O 1
ATOM 689 N N . THR A 1 85 ? -4.012 11.819 24.434 1.00 74.88 85 THR A N 1
ATOM 690 C CA . THR A 1 85 ? -3.765 11.072 25.667 1.00 74.88 85 THR A CA 1
ATOM 691 C C . THR A 1 85 ? -2.262 11.078 25.948 1.00 74.88 85 THR A C 1
ATOM 693 O O . THR A 1 85 ? -1.509 10.349 25.313 1.00 74.88 85 THR A O 1
ATOM 696 N N . LYS A 1 86 ? -1.798 11.892 26.907 1.00 56.56 86 LYS A N 1
ATOM 697 C CA . LYS A 1 86 ? -0.392 11.878 27.354 1.00 56.56 86 LYS A CA 1
ATOM 698 C C . LYS A 1 86 ? -0.044 10.510 27.957 1.00 56.56 86 LYS A C 1
ATOM 700 O O . LYS A 1 86 ? -0.235 10.296 29.151 1.00 56.56 86 LYS A O 1
ATOM 705 N N . LYS A 1 87 ? 0.485 9.589 27.155 1.00 57.22 87 LYS A N 1
ATOM 706 C CA . LYS A 1 87 ? 1.231 8.433 27.663 1.00 57.22 87 LYS A CA 1
ATOM 707 C C . LYS A 1 87 ? 2.674 8.884 27.898 1.00 57.22 87 LYS A C 1
ATOM 709 O O . LYS A 1 87 ? 3.274 9.495 27.016 1.00 57.22 87 LYS A O 1
ATOM 714 N N . LYS A 1 88 ? 3.215 8.630 29.096 1.00 50.53 88 LYS A N 1
ATOM 715 C CA . LYS A 1 88 ? 4.668 8.676 29.310 1.00 50.53 88 LYS A CA 1
ATOM 716 C C . LYS A 1 88 ? 5.271 7.672 28.326 1.00 50.53 88 LYS A C 1
ATOM 718 O O . LYS A 1 88 ? 4.890 6.506 28.352 1.00 50.53 88 LYS A O 1
ATOM 723 N N . PHE A 1 89 ? 6.109 8.144 27.410 1.00 52.38 89 PHE A N 1
ATOM 724 C CA . PHE A 1 89 ? 6.963 7.252 26.639 1.00 52.38 89 PHE A CA 1
ATOM 725 C C . PHE A 1 89 ? 8.018 6.735 27.613 1.00 52.38 89 PHE A C 1
ATOM 727 O O . PHE A 1 89 ? 8.820 7.524 28.106 1.00 52.38 89 PHE A O 1
ATOM 734 N N . ASP A 1 90 ? 7.972 5.446 27.933 1.00 50.16 90 ASP A N 1
ATOM 735 C CA . ASP A 1 90 ? 9.094 4.789 28.592 1.00 50.16 90 ASP A CA 1
ATOM 736 C C . ASP A 1 90 ? 10.239 4.730 27.568 1.00 50.16 90 ASP A C 1
ATOM 738 O O . ASP A 1 90 ? 10.093 4.164 26.481 1.00 50.16 90 ASP A O 1
ATOM 742 N N . GLU A 1 91 ? 11.357 5.385 27.888 1.00 49.88 91 GLU A N 1
ATOM 743 C CA . GLU A 1 91 ? 12.521 5.579 27.005 1.00 49.88 91 GLU A CA 1
ATOM 744 C C . GLU A 1 91 ? 13.239 4.264 26.629 1.00 49.88 91 GLU A C 1
ATOM 746 O O . GLU A 1 91 ? 14.115 4.257 25.767 1.00 49.88 91 GLU 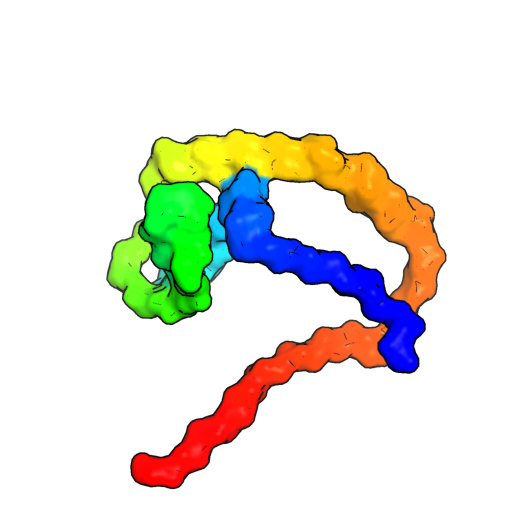A O 1
ATOM 751 N N . ASP A 1 92 ? 12.818 3.133 27.200 1.00 47.44 92 ASP A N 1
ATOM 752 C CA . ASP A 1 92 ? 13.400 1.808 26.967 1.00 47.44 92 ASP A CA 1
ATOM 753 C C . ASP A 1 92 ? 12.897 1.123 25.679 1.00 47.44 92 ASP A C 1
ATOM 755 O O . ASP A 1 92 ? 13.383 0.055 25.298 1.00 47.44 92 ASP A O 1
ATOM 759 N N . PHE A 1 93 ? 11.927 1.714 24.971 1.00 49.03 93 PHE A N 1
ATOM 760 C CA . PHE A 1 93 ? 11.329 1.119 23.772 1.00 49.03 93 PHE A CA 1
ATOM 761 C C . PHE A 1 93 ? 12.038 1.553 22.477 1.00 49.03 93 PHE A C 1
ATOM 763 O O . PHE A 1 93 ? 11.466 2.209 21.605 1.00 49.03 93 PHE A O 1
ATOM 770 N N . ILE A 1 94 ? 13.298 1.149 22.310 1.00 50.31 94 ILE A N 1
ATOM 771 C CA . ILE A 1 94 ? 13.908 1.076 20.976 1.00 50.31 94 ILE A CA 1
ATOM 772 C C . ILE A 1 94 ? 13.332 -0.173 20.308 1.00 50.31 94 ILE A C 1
ATOM 774 O O . ILE A 1 94 ? 13.552 -1.283 20.791 1.00 50.31 94 ILE A O 1
ATOM 778 N N . PHE A 1 95 ? 12.583 -0.008 19.209 1.00 47.03 95 PHE A N 1
ATOM 779 C CA . PHE A 1 95 ? 12.107 -1.129 18.395 1.00 47.03 95 PHE A CA 1
ATOM 780 C C . PHE A 1 95 ? 13.263 -2.112 18.161 1.00 47.03 95 PHE A C 1
ATOM 782 O O . PHE A 1 95 ? 14.251 -1.725 17.527 1.00 47.03 95 PHE A O 1
ATOM 789 N N . PRO A 1 96 ? 13.170 -3.382 18.599 1.00 42.66 96 PRO A N 1
ATOM 790 C CA . PRO A 1 96 ? 14.089 -4.391 18.123 1.00 42.66 96 PRO A CA 1
ATOM 791 C C . PRO A 1 96 ? 13.731 -4.637 16.659 1.00 42.66 96 PRO A C 1
ATOM 793 O O . PRO A 1 96 ? 12.912 -5.495 16.327 1.00 42.66 96 PRO A O 1
ATOM 796 N N . VAL A 1 97 ? 14.334 -3.860 15.759 1.00 44.31 97 VAL A N 1
ATOM 797 C CA . VAL A 1 97 ? 14.454 -4.260 14.363 1.00 44.31 97 VAL A CA 1
ATOM 798 C C . VAL A 1 97 ? 15.378 -5.466 14.391 1.00 44.31 97 VAL A C 1
ATOM 800 O O . VAL A 1 97 ? 16.600 -5.350 14.345 1.00 44.31 97 VAL A O 1
ATOM 803 N N . ASN A 1 98 ? 14.783 -6.643 14.559 1.00 45.47 98 ASN A N 1
ATOM 804 C CA . ASN A 1 98 ? 15.468 -7.913 14.423 1.00 45.47 98 ASN A CA 1
ATOM 805 C C . ASN A 1 98 ? 15.810 -8.062 12.932 1.00 45.47 98 ASN A C 1
ATOM 807 O O . ASN A 1 98 ? 15.115 -8.749 12.186 1.00 45.47 98 ASN A O 1
ATOM 811 N N . PHE A 1 99 ? 16.868 -7.380 12.476 1.00 39.06 99 PHE A N 1
ATOM 812 C CA . PHE A 1 99 ? 17.597 -7.770 11.276 1.00 39.06 99 PHE A CA 1
ATOM 813 C C . PHE A 1 99 ? 18.166 -9.153 11.578 1.00 39.06 99 PHE A C 1
ATOM 815 O O . PHE A 1 99 ? 19.229 -9.310 12.179 1.00 39.06 99 PHE A O 1
ATOM 822 N N . GLY A 1 100 ? 17.359 -10.167 11.280 1.00 36.09 100 GLY A N 1
ATOM 823 C CA . GLY A 1 100 ? 17.673 -11.555 11.533 1.00 36.09 100 GLY A CA 1
ATOM 824 C C . GLY A 1 100 ? 19.004 -11.921 10.893 1.00 36.09 100 GLY A C 1
ATOM 825 O O . GLY A 1 100 ? 19.105 -12.006 9.678 1.00 36.09 100 GLY A O 1
ATOM 826 N N . ARG A 1 101 ? 19.982 -12.133 11.778 1.00 38.72 101 ARG A N 1
ATOM 827 C CA . ARG A 1 101 ? 20.974 -13.215 11.810 1.00 38.72 101 ARG A CA 1
ATOM 828 C C . ARG A 1 101 ? 21.758 -13.494 10.523 1.00 38.72 101 ARG A C 1
ATOM 830 O O . ARG A 1 101 ? 21.228 -14.019 9.556 1.00 38.72 101 ARG A O 1
ATOM 837 N N . LYS A 1 102 ? 23.074 -13.272 10.647 1.00 42.84 102 LYS A N 1
ATOM 838 C CA . LYS A 1 102 ? 24.184 -14.028 10.041 1.00 42.84 102 LYS A CA 1
ATOM 839 C C . LYS A 1 102 ? 23.748 -15.061 8.993 1.00 42.84 102 LYS A C 1
ATOM 841 O O . LYS A 1 102 ? 23.345 -16.167 9.349 1.00 42.84 102 LYS A O 1
ATOM 846 N N . ILE A 1 103 ? 23.951 -14.732 7.720 1.00 43.94 103 ILE A N 1
ATOM 847 C CA . ILE A 1 103 ? 24.258 -15.764 6.731 1.00 43.94 103 ILE A CA 1
ATOM 848 C C . ILE A 1 103 ? 25.671 -16.227 7.093 1.00 43.94 103 ILE A C 1
ATOM 850 O O . ILE A 1 103 ? 26.648 -15.526 6.843 1.00 43.94 103 ILE A O 1
ATOM 854 N N . ASN A 1 104 ? 25.753 -17.328 7.837 1.00 42.00 104 ASN A N 1
ATOM 855 C CA . ASN A 1 104 ? 27.004 -18.050 7.994 1.00 42.00 104 ASN A CA 1
ATOM 856 C C . ASN A 1 104 ? 27.331 -18.712 6.652 1.00 42.00 104 ASN A C 1
ATOM 858 O O . ASN A 1 104 ? 26.437 -19.211 5.973 1.00 42.00 104 ASN A O 1
ATOM 862 N N . ASN A 1 105 ? 28.616 -18.664 6.320 1.00 40.50 105 ASN A N 1
ATOM 863 C CA . ASN A 1 105 ? 29.250 -19.260 5.155 1.00 40.50 105 ASN A CA 1
ATOM 864 C C . ASN A 1 105 ? 28.883 -20.738 4.963 1.00 40.50 105 ASN A C 1
ATOM 866 O O . ASN A 1 105 ? 28.990 -21.509 5.918 1.00 40.50 105 ASN A O 1
ATOM 870 N N . GLU A 1 106 ? 28.615 -21.107 3.713 1.00 44.53 106 GLU A N 1
ATOM 871 C CA . GLU A 1 106 ? 29.196 -22.287 3.061 1.00 44.53 106 GLU A CA 1
ATOM 872 C C . GLU A 1 106 ? 29.761 -21.854 1.704 1.00 44.53 106 GLU A C 1
ATOM 874 O O . GLU A 1 106 ? 29.104 -21.014 1.041 1.00 44.53 106 GLU A O 1
#

Radius of gyration: 17.63 Å; chains: 1; bounding box: 41×36×43 Å

pLDDT: mean 82.17, std 20.62, range [36.09, 97.56]

Secondary structure (DSSP, 8-state):
-------PPPHHHHHHTTHHHHHHHHHHHTTEEEEEEEETTEEEEEEEEE-S--S--HHHHHHHHHHHHHHHHHHHHHHHHHHHS-----TT--------------

Sequence (106 aa):
MSDINLTKKSWEEFQSTGLLLFVNNFLHIFGWALVFECDGEKVISVYPARIKYRGFSEIATEEAFKKVTKYLSSSIKELKKEVMTKKKFDEDFIFPVNFGRKINNE